Protein AF-A0A662UGY7-F1 (afdb_monomer_lite)

Secondary structure (DSSP, 8-state):
------HHHHHHHHHHHHHHHHHHHHSPTT-HHHHHHHHHHHHHHHHHHHHHTT----SS--HHHHHHHHHHTTSS-HHHHHHHHHHHHHHTTSS---HHHHHHHHHHHHHHHHHH-HHHHHHHHTT--

Foldseek 3Di:
DQPLLDLVVLLVLVLLLVVLVVVLVVDDFPDLSNLVSLLSSLQSLLQSLCSLVPVGGDPDDDSLRSLVVCCVVVLDDPVLSVLSVQLNCCSVVNDPDGSVSSVVSSVVSVVSSCVSPVVSVVSVVVSPD

Structure (mmCIF, N/CA/C/O backbone):
data_AF-A0A662UGY7-F1
#
_entry.id   AF-A0A662UGY7-F1
#
loop_
_atom_site.group_PDB
_atom_site.id
_atom_site.type_symbol
_atom_site.label_atom_id
_atom_site.label_alt_id
_atom_site.label_comp_id
_atom_site.label_asym_id
_atom_site.label_entity_id
_atom_site.label_seq_id
_atom_site.pdbx_PDB_ins_code
_atom_site.Cartn_x
_atom_site.Cartn_y
_atom_site.Cartn_z
_atom_site.occupancy
_atom_site.B_iso_or_equiv
_atom_site.auth_seq_id
_atom_site.auth_comp_id
_atom_site.auth_asym_id
_atom_site.auth_atom_id
_atom_site.pdbx_PDB_model_num
ATOM 1 N N . MET A 1 1 ? 0.305 -14.038 24.114 1.00 33.94 1 MET A N 1
ATOM 2 C CA . MET A 1 1 ? 0.525 -12.597 24.382 1.00 33.94 1 MET A CA 1
ATOM 3 C C . MET A 1 1 ? 0.205 -11.799 23.120 1.00 33.94 1 MET A C 1
ATOM 5 O O . MET A 1 1 ? 0.980 -11.863 22.175 1.00 33.94 1 MET A O 1
ATOM 9 N N . ARG A 1 2 ? -0.934 -11.091 23.061 1.00 34.56 2 ARG A N 1
ATOM 10 C CA . ARG A 1 2 ? -1.208 -10.130 21.975 1.00 34.56 2 ARG A CA 1
ATOM 11 C C . ARG A 1 2 ? -0.273 -8.936 22.184 1.00 34.56 2 ARG A C 1
ATOM 13 O O . ARG A 1 2 ? -0.458 -8.199 23.149 1.00 34.56 2 ARG A O 1
ATOM 20 N N . ARG A 1 3 ? 0.769 -8.783 21.357 1.00 41.62 3 ARG A N 1
ATOM 21 C CA . ARG A 1 3 ? 1.560 -7.542 21.344 1.00 41.62 3 ARG A CA 1
ATOM 22 C C . ARG A 1 3 ? 0.574 -6.411 21.062 1.00 41.62 3 ARG A C 1
ATOM 24 O O . ARG A 1 3 ? -0.137 -6.482 20.065 1.00 41.62 3 ARG A O 1
ATOM 31 N N . ARG A 1 4 ? 0.491 -5.423 21.959 1.00 45.78 4 ARG A N 1
ATOM 32 C CA . ARG A 1 4 ? -0.197 -4.155 21.696 1.00 45.78 4 ARG A CA 1
ATOM 33 C C . ARG A 1 4 ? 0.553 -3.501 20.545 1.00 45.78 4 ARG A C 1
ATOM 35 O O . ARG A 1 4 ? 1.534 -2.806 20.777 1.00 45.78 4 ARG A O 1
ATOM 42 N N . THR A 1 5 ? 0.166 -3.807 19.316 1.00 56.59 5 THR A N 1
ATOM 43 C CA . THR A 1 5 ? 0.558 -3.000 18.171 1.00 56.59 5 THR A CA 1
ATOM 44 C C . THR A 1 5 ? 0.042 -1.605 18.434 1.00 56.59 5 THR A C 1
ATOM 46 O O . THR A 1 5 ? -1.165 -1.391 18.541 1.00 56.59 5 THR A O 1
ATOM 49 N N . SER A 1 6 ? 0.978 -0.702 18.679 1.00 68.44 6 SER A N 1
ATOM 50 C CA . SER A 1 6 ? 0.675 0.670 19.035 1.00 68.44 6 SER A CA 1
ATOM 51 C C . SER A 1 6 ? 0.437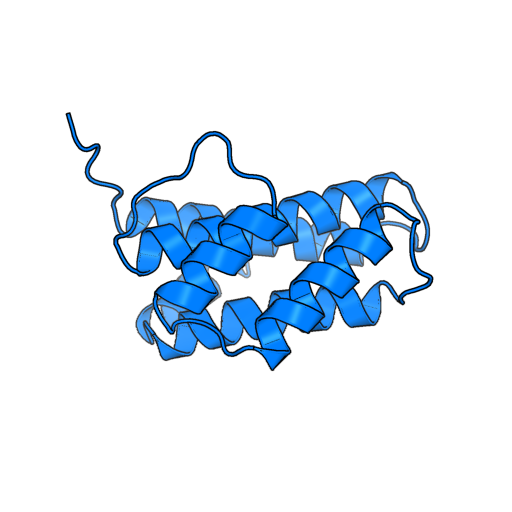 1.449 17.750 1.00 68.44 6 SER A C 1
ATOM 53 O O . SER A 1 6 ? 1.065 1.175 16.731 1.00 68.44 6 SER A O 1
ATOM 55 N N . TYR A 1 7 ? -0.423 2.459 17.799 1.00 74.94 7 TYR A N 1
ATOM 56 C CA . TYR A 1 7 ? -0.576 3.452 16.735 1.00 74.94 7 TYR A CA 1
ATOM 57 C C . TYR A 1 7 ? 0.785 4.000 16.238 1.00 74.94 7 TYR A C 1
ATOM 59 O O . TYR A 1 7 ? 0.994 4.211 15.045 1.00 74.94 7 TYR A O 1
ATOM 67 N N . SER A 1 8 ? 1.777 4.094 17.132 1.00 80.00 8 SER A N 1
ATOM 68 C CA . SER A 1 8 ? 3.163 4.446 16.788 1.00 80.00 8 SER A CA 1
ATOM 69 C C . SER A 1 8 ? 3.839 3.492 15.792 1.00 80.00 8 SER A C 1
ATOM 71 O O . SER A 1 8 ? 4.695 3.920 15.021 1.00 80.00 8 SER A O 1
ATOM 73 N N . ASP A 1 9 ? 3.483 2.204 15.790 1.00 82.25 9 ASP A N 1
ATOM 74 C CA . ASP A 1 9 ? 3.989 1.237 14.812 1.00 82.25 9 ASP A CA 1
ATOM 75 C C . ASP A 1 9 ? 3.409 1.493 13.419 1.00 82.25 9 ASP A C 1
ATOM 77 O O . ASP A 1 9 ? 4.160 1.428 12.446 1.00 82.25 9 ASP A O 1
ATOM 81 N N . ALA A 1 10 ? 2.119 1.845 13.321 1.00 85.62 10 ALA A N 1
ATOM 82 C CA . ALA A 1 10 ? 1.512 2.249 12.050 1.00 85.62 10 ALA A CA 1
ATOM 83 C C . ALA A 1 10 ? 2.220 3.486 11.487 1.00 85.62 10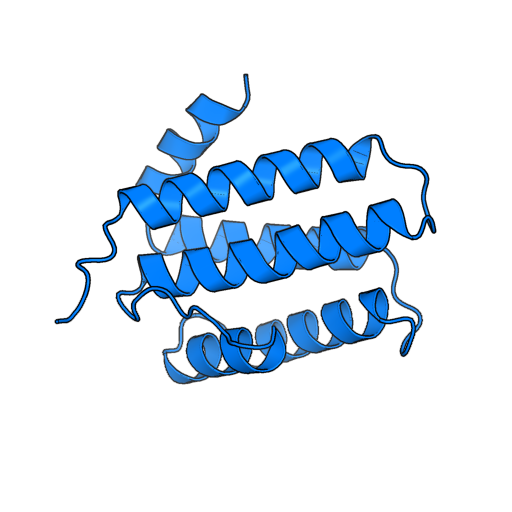 ALA A C 1
ATOM 85 O O . ALA A 1 10 ? 2.647 3.474 10.335 1.00 85.62 10 ALA A O 1
ATOM 86 N N . LEU A 1 11 ? 2.438 4.516 12.313 1.00 85.44 11 LEU A N 1
ATOM 87 C CA . LEU A 1 11 ? 3.163 5.725 11.903 1.00 85.44 11 LEU A CA 1
ATOM 88 C C . LEU A 1 11 ? 4.578 5.428 11.408 1.00 85.44 11 LEU A C 1
ATOM 90 O O . LEU A 1 11 ? 5.009 5.964 10.387 1.00 85.44 11 LEU A O 1
ATOM 94 N N . ARG A 1 12 ? 5.307 4.557 12.112 1.00 87.12 12 ARG A N 1
ATOM 95 C CA . ARG A 1 12 ? 6.654 4.149 11.705 1.00 87.12 12 ARG A CA 1
ATOM 96 C C . ARG A 1 12 ? 6.643 3.456 10.344 1.00 87.12 12 ARG A C 1
ATOM 98 O O . ARG A 1 12 ? 7.507 3.761 9.523 1.00 87.12 12 ARG A O 1
ATOM 105 N N . LEU A 1 13 ? 5.680 2.566 10.104 1.00 89.44 13 LEU A N 1
ATOM 106 C CA . LEU A 1 13 ? 5.519 1.899 8.813 1.00 89.44 13 LEU A CA 1
ATOM 107 C C . LEU A 1 13 ? 5.172 2.904 7.712 1.00 89.44 13 LEU A C 1
ATOM 109 O O . LEU A 1 13 ?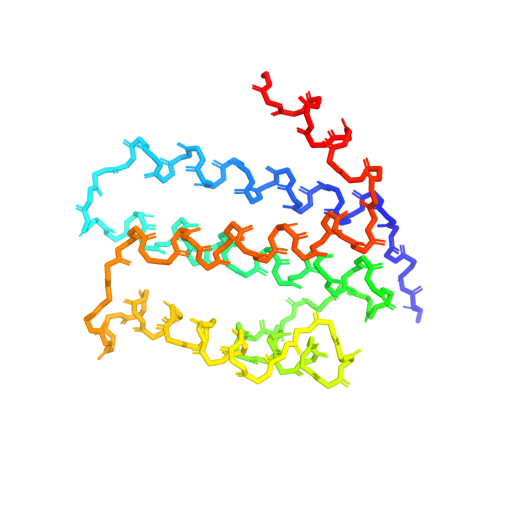 5.814 2.893 6.669 1.00 89.44 13 LEU A O 1
ATOM 113 N N . PHE A 1 14 ? 4.243 3.836 7.940 1.00 90.62 14 PHE A N 1
ATOM 114 C CA . PHE A 1 14 ? 3.947 4.869 6.942 1.00 90.62 14 PHE A CA 1
ATOM 115 C C . PHE A 1 14 ? 5.159 5.759 6.646 1.00 90.62 14 PHE A C 1
ATOM 117 O O . PHE A 1 14 ? 5.414 6.075 5.487 1.00 90.62 14 PHE A O 1
ATOM 124 N N . ASN A 1 15 ? 5.966 6.106 7.650 1.00 89.06 15 ASN A N 1
ATOM 125 C CA . ASN A 1 15 ? 7.224 6.816 7.423 1.00 89.06 15 ASN A CA 1
ATOM 126 C C . ASN A 1 15 ? 8.197 5.989 6.555 1.00 89.06 15 ASN A C 1
ATOM 128 O O . ASN A 1 15 ? 8.819 6.519 5.636 1.00 89.06 15 ASN A O 1
ATOM 132 N N . GLN A 1 16 ? 8.300 4.675 6.782 1.00 91.31 16 GLN A N 1
ATOM 133 C CA . GLN A 1 16 ? 9.082 3.785 5.913 1.00 91.31 16 GLN A CA 1
ATOM 134 C C . GLN A 1 16 ? 8.540 3.758 4.480 1.00 91.31 16 GLN A C 1
ATOM 136 O O . GLN A 1 16 ? 9.322 3.889 3.540 1.00 91.31 16 GLN A O 1
ATOM 141 N N . VAL A 1 17 ? 7.219 3.691 4.298 1.00 92.94 17 VAL A N 1
ATOM 142 C CA . VAL A 1 17 ? 6.575 3.775 2.976 1.00 92.94 17 VAL A CA 1
ATOM 143 C C . VAL A 1 17 ? 6.955 5.079 2.272 1.00 92.94 17 VAL A C 1
ATOM 145 O O . VAL A 1 17 ? 7.352 5.047 1.108 1.00 92.94 17 VAL A O 1
ATOM 148 N N . MET A 1 18 ? 6.908 6.219 2.967 1.00 91.19 18 MET A N 1
ATOM 149 C CA . MET A 1 18 ? 7.305 7.512 2.395 1.00 91.19 18 MET A CA 1
ATOM 150 C C . MET A 1 18 ? 8.783 7.534 1.992 1.00 91.19 18 MET A C 1
ATOM 152 O O . MET A 1 18 ? 9.113 8.013 0.906 1.00 91.19 18 MET A O 1
ATOM 156 N N . LYS A 1 19 ? 9.671 6.954 2.808 1.00 91.38 19 LYS A N 1
ATOM 157 C CA . LYS A 1 19 ? 11.090 6.793 2.455 1.00 91.38 19 LYS A CA 1
ATOM 158 C C . LYS A 1 19 ? 11.264 5.942 1.202 1.00 91.38 19 LYS A C 1
ATOM 160 O O . LYS A 1 19 ? 11.991 6.354 0.305 1.00 91.38 19 LYS A O 1
ATOM 165 N N . HIS A 1 20 ? 10.561 4.815 1.096 1.00 92.62 20 HIS A N 1
ATOM 166 C CA . HIS A 1 20 ? 10.605 3.979 -0.103 1.00 92.62 20 HIS A CA 1
ATOM 167 C C . HIS A 1 20 ? 10.103 4.717 -1.345 1.00 92.62 20 HIS A C 1
ATOM 169 O O . HIS A 1 20 ? 10.713 4.597 -2.403 1.00 92.62 20 HIS A O 1
ATOM 175 N N . LEU A 1 21 ? 9.040 5.516 -1.234 1.00 91.69 21 LEU A N 1
ATOM 176 C CA . LEU A 1 21 ? 8.549 6.329 -2.350 1.00 91.69 21 LEU A CA 1
ATOM 177 C C . LEU A 1 21 ? 9.561 7.406 -2.775 1.00 91.69 21 LEU A C 1
ATOM 179 O O . LEU A 1 21 ? 9.756 7.607 -3.974 1.00 91.69 21 LEU A O 1
ATOM 183 N N . ASN A 1 22 ? 10.241 8.050 -1.823 1.00 90.25 22 ASN A N 1
ATOM 184 C CA . ASN A 1 22 ? 11.306 9.015 -2.115 1.00 90.25 22 ASN A CA 1
ATOM 185 C C . ASN A 1 22 ? 12.526 8.343 -2.765 1.00 90.25 22 ASN A C 1
ATOM 187 O O . ASN A 1 22 ? 13.093 8.873 -3.723 1.00 90.25 22 ASN A O 1
ATOM 191 N N . THR A 1 23 ? 12.924 7.158 -2.298 1.00 90.44 23 THR A N 1
ATOM 192 C CA . THR A 1 23 ? 13.972 6.367 -2.958 1.00 90.44 23 THR A CA 1
ATOM 193 C C . THR A 1 23 ? 13.545 6.013 -4.380 1.00 90.44 23 THR A C 1
ATOM 195 O O . THR A 1 23 ? 14.265 6.330 -5.320 1.00 90.44 23 THR A O 1
ATOM 198 N N . ALA A 1 24 ? 12.330 5.486 -4.557 1.00 89.38 24 ALA A N 1
ATOM 199 C CA . ALA A 1 24 ? 11.788 5.102 -5.857 1.00 89.38 24 ALA A CA 1
ATOM 200 C C . ALA A 1 24 ? 11.751 6.262 -6.868 1.00 89.38 24 ALA A C 1
ATOM 202 O O . ALA A 1 24 ? 11.974 6.030 -8.052 1.00 89.38 24 ALA A O 1
ATOM 203 N N . SER A 1 25 ? 11.524 7.509 -6.428 1.00 88.56 25 SER A N 1
ATOM 204 C CA . SER A 1 25 ? 11.575 8.676 -7.325 1.00 88.56 25 SER A CA 1
ATOM 205 C C . SER A 1 25 ? 12.973 9.013 -7.851 1.00 88.56 25 SER A C 1
ATOM 207 O O . SER A 1 25 ? 13.085 9.663 -8.887 1.00 88.56 25 SER A O 1
ATOM 209 N N . ASN A 1 26 ? 14.023 8.566 -7.159 1.00 88.88 26 ASN A N 1
ATOM 210 C CA . ASN A 1 26 ? 15.420 8.805 -7.524 1.00 88.88 26 ASN A CA 1
ATOM 211 C C . ASN A 1 26 ? 16.090 7.575 -8.163 1.00 88.88 26 ASN A C 1
ATOM 213 O O . ASN A 1 26 ? 17.195 7.680 -8.692 1.00 88.88 26 ASN A O 1
ATOM 217 N N . THR A 1 27 ? 15.443 6.408 -8.126 1.00 88.19 27 THR A N 1
ATOM 218 C CA . THR A 1 27 ? 15.960 5.170 -8.716 1.00 88.19 27 THR A CA 1
ATOM 219 C C . THR A 1 27 ? 15.637 5.103 -10.219 1.00 88.19 27 THR A C 1
ATOM 221 O O . THR A 1 27 ? 14.518 5.428 -10.625 1.00 88.19 27 THR A O 1
ATOM 224 N N . PRO A 1 28 ? 16.563 4.632 -11.078 1.00 87.44 28 PRO A N 1
ATOM 225 C CA . PRO A 1 28 ? 16.292 4.446 -12.501 1.00 87.44 28 PRO A CA 1
ATOM 226 C C . PRO A 1 28 ? 15.062 3.562 -12.767 1.00 87.44 28 PRO A C 1
ATOM 228 O O . PRO A 1 28 ? 14.898 2.500 -12.152 1.00 87.44 28 PRO A O 1
ATOM 231 N N . LYS A 1 29 ? 14.220 3.979 -13.726 1.00 86.06 29 LYS A N 1
ATOM 232 C CA . LYS A 1 29 ? 13.052 3.200 -14.177 1.00 86.06 29 LYS A CA 1
ATOM 233 C C . LYS A 1 29 ? 13.478 1.814 -14.675 1.00 86.06 29 LYS A C 1
ATOM 235 O O . LYS A 1 29 ? 14.571 1.658 -15.216 1.00 86.06 29 LYS A O 1
ATOM 240 N N . ARG A 1 30 ? 12.599 0.814 -14.522 1.00 82.12 30 ARG A N 1
ATOM 241 C CA . ARG A 1 30 ? 12.830 -0.595 -14.904 1.00 82.12 30 ARG A CA 1
ATOM 242 C C . ARG A 1 30 ? 14.043 -1.273 -14.254 1.00 82.12 30 ARG A C 1
ATOM 244 O O . ARG A 1 30 ? 14.506 -2.296 -14.755 1.00 82.12 30 ARG A O 1
ATOM 251 N N . SER A 1 31 ? 14.562 -0.736 -13.153 1.00 88.56 31 SER A N 1
ATOM 252 C CA . SER A 1 31 ? 15.622 -1.400 -12.394 1.00 88.56 31 SER A CA 1
ATOM 253 C C . SER A 1 31 ? 15.043 -2.436 -11.412 1.00 88.56 31 SER A C 1
ATOM 255 O O . SER A 1 31 ? 13.962 -2.223 -10.851 1.00 88.56 31 SER A O 1
ATOM 257 N N . PRO A 1 32 ? 15.760 -3.545 -11.143 1.00 89.00 32 PRO A N 1
ATOM 258 C CA . PRO A 1 32 ? 15.378 -4.491 -10.090 1.00 89.00 32 PRO A CA 1
ATOM 259 C C . PRO A 1 32 ? 15.293 -3.832 -8.707 1.00 89.00 32 PRO A C 1
ATOM 261 O O . PRO A 1 32 ? 14.452 -4.192 -7.887 1.00 89.00 32 PRO A O 1
ATOM 264 N N . GLU A 1 33 ? 16.142 -2.835 -8.457 1.00 91.12 33 GLU A N 1
ATOM 265 C CA . GLU A 1 33 ? 16.145 -2.049 -7.224 1.00 91.12 33 GLU A CA 1
ATOM 266 C C . GLU A 1 33 ? 14.847 -1.253 -7.042 1.00 91.12 33 GLU A C 1
ATOM 268 O O . GLU A 1 33 ? 14.255 -1.284 -5.961 1.00 91.12 33 GLU A O 1
ATOM 273 N N . LEU A 1 34 ? 14.352 -0.604 -8.104 1.00 91.25 34 LEU A N 1
ATOM 274 C CA . LEU A 1 34 ? 13.069 0.097 -8.077 1.00 91.25 34 LEU A CA 1
ATOM 275 C C . LEU A 1 34 ? 11.922 -0.874 -7.779 1.00 91.25 34 LEU A C 1
ATOM 277 O O . LEU A 1 34 ? 11.082 -0.588 -6.928 1.00 91.25 34 LEU A O 1
ATOM 281 N N . ALA A 1 35 ? 11.912 -2.040 -8.430 1.00 91.50 35 ALA A N 1
ATOM 282 C CA . ALA A 1 35 ? 10.894 -3.060 -8.193 1.00 91.50 35 ALA A CA 1
ATOM 283 C C . ALA A 1 35 ? 10.903 -3.546 -6.732 1.00 91.50 35 ALA A C 1
ATOM 285 O O . ALA A 1 35 ? 9.856 -3.596 -6.090 1.00 91.50 35 ALA A O 1
ATOM 286 N N . ASN A 1 36 ? 12.080 -3.829 -6.168 1.00 93.19 36 ASN A N 1
ATOM 287 C CA . ASN A 1 36 ? 12.215 -4.234 -4.766 1.00 93.19 36 ASN A CA 1
ATOM 288 C C . ASN A 1 36 ? 11.790 -3.123 -3.793 1.00 93.19 36 ASN A C 1
ATOM 290 O O . ASN A 1 36 ? 11.128 -3.391 -2.787 1.00 93.19 36 ASN A O 1
ATOM 294 N N . THR A 1 37 ? 12.127 -1.872 -4.108 1.00 93.81 37 THR A N 1
ATOM 295 C CA . THR A 1 37 ? 11.743 -0.700 -3.311 1.00 93.81 37 THR A CA 1
ATOM 296 C C . THR A 1 37 ? 10.226 -0.521 -3.291 1.00 93.81 37 THR A C 1
ATOM 298 O O . THR A 1 37 ? 9.634 -0.372 -2.224 1.00 93.81 37 THR A O 1
ATOM 301 N N . LEU A 1 38 ? 9.572 -0.608 -4.452 1.00 95.31 38 LEU A N 1
ATOM 302 C CA . LEU A 1 38 ? 8.115 -0.516 -4.566 1.00 95.31 38 LEU A CA 1
ATOM 303 C C . LEU A 1 38 ? 7.398 -1.718 -3.940 1.00 95.31 38 LEU A C 1
ATOM 305 O O . LEU A 1 38 ? 6.330 -1.549 -3.359 1.00 95.31 38 LEU A O 1
ATOM 309 N N . LEU A 1 39 ? 7.983 -2.916 -4.005 1.00 94.88 39 LEU A N 1
ATOM 310 C CA . LEU A 1 39 ? 7.443 -4.105 -3.341 1.00 94.88 39 LEU A CA 1
ATOM 311 C C . LEU A 1 39 ? 7.483 -3.955 -1.819 1.00 94.88 39 LEU A C 1
ATOM 313 O O . LEU A 1 39 ? 6.511 -4.297 -1.147 1.00 94.88 39 LEU A O 1
ATOM 317 N N . SER A 1 40 ? 8.570 -3.387 -1.293 1.00 94.25 40 SER A N 1
ATOM 318 C CA . SER A 1 40 ? 8.706 -3.077 0.134 1.00 94.25 40 SER A CA 1
ATOM 319 C C . SER A 1 40 ? 7.689 -2.015 0.558 1.00 94.25 40 SER A C 1
ATOM 321 O O . SER A 1 40 ? 6.944 -2.229 1.509 1.00 94.25 40 SER A O 1
ATOM 323 N N . ALA A 1 41 ? 7.553 -0.936 -0.222 1.00 95.19 41 ALA A N 1
ATOM 324 C CA . ALA A 1 41 ? 6.541 0.097 0.002 1.00 95.19 41 ALA A CA 1
ATOM 325 C C . ALA A 1 41 ? 5.111 -0.468 0.009 1.00 95.19 41 ALA A C 1
ATOM 327 O O . ALA A 1 41 ? 4.310 -0.119 0.876 1.00 95.19 41 ALA A O 1
ATOM 328 N N . LEU A 1 42 ? 4.787 -1.352 -0.941 1.00 95.94 42 LEU A N 1
ATOM 329 C CA . LEU A 1 42 ? 3.470 -1.975 -1.045 1.00 95.94 42 LEU A CA 1
ATOM 330 C C . LEU A 1 42 ? 3.190 -2.914 0.137 1.00 95.94 42 LEU A C 1
ATOM 332 O O . LEU A 1 42 ? 2.091 -2.904 0.683 1.00 95.94 42 LEU A O 1
ATOM 336 N N . ALA A 1 43 ? 4.172 -3.705 0.566 1.00 94.25 43 ALA A N 1
ATOM 337 C CA . ALA A 1 43 ? 4.019 -4.557 1.741 1.00 94.25 43 ALA A CA 1
ATOM 338 C C . ALA A 1 43 ? 3.825 -3.726 3.019 1.00 94.25 43 ALA A C 1
ATOM 340 O O . ALA A 1 43 ? 2.920 -4.003 3.809 1.00 94.25 43 ALA A O 1
ATOM 341 N N . ASP A 1 44 ? 4.638 -2.688 3.210 1.00 93.56 44 ASP A N 1
ATOM 342 C CA . ASP A 1 44 ? 4.620 -1.891 4.433 1.00 93.56 44 ASP A CA 1
ATOM 343 C C . ASP A 1 44 ? 3.376 -1.010 4.542 1.00 93.56 44 ASP A C 1
ATOM 345 O O . ASP A 1 44 ? 2.845 -0.877 5.642 1.00 93.56 44 ASP A O 1
ATOM 349 N N . VAL A 1 45 ? 2.825 -0.494 3.434 1.00 95.00 45 VAL A N 1
ATOM 350 C CA . VAL A 1 45 ? 1.565 0.271 3.483 1.00 95.00 45 VAL A CA 1
ATOM 351 C C . VAL A 1 45 ? 0.378 -0.617 3.864 1.00 95.00 45 VAL A C 1
ATOM 353 O O . VAL A 1 45 ? -0.472 -0.207 4.653 1.00 95.00 45 VAL A O 1
ATOM 356 N N . LEU A 1 46 ? 0.336 -1.864 3.381 1.00 94.75 46 LEU A N 1
ATOM 357 C CA . LEU A 1 46 ? -0.717 -2.814 3.748 1.00 94.75 46 LEU A CA 1
ATOM 358 C C . LEU A 1 46 ? -0.589 -3.242 5.216 1.00 94.75 46 LEU A C 1
ATOM 360 O O . LEU A 1 46 ? -1.586 -3.304 5.935 1.00 94.75 46 LEU A O 1
ATOM 364 N N . ARG A 1 47 ? 0.640 -3.482 5.694 1.00 92.06 47 ARG A N 1
ATOM 365 C CA . ARG A 1 47 ? 0.900 -3.726 7.122 1.00 92.06 47 ARG A CA 1
ATOM 366 C C . ARG A 1 47 ? 0.484 -2.534 7.973 1.00 92.06 47 ARG A C 1
ATOM 368 O O . ARG A 1 47 ? -0.141 -2.732 9.009 1.00 92.06 47 ARG A O 1
ATOM 375 N N . ALA A 1 48 ? 0.805 -1.316 7.541 1.00 91.00 48 ALA A N 1
ATOM 376 C CA . ALA A 1 48 ? 0.466 -0.098 8.263 1.00 91.00 48 ALA A CA 1
ATOM 377 C C . ALA A 1 48 ? -1.052 0.047 8.419 1.00 91.00 48 ALA A C 1
ATOM 379 O O . ALA A 1 48 ? -1.524 0.298 9.524 1.00 91.00 48 ALA A O 1
ATOM 380 N N . LEU A 1 49 ? -1.814 -0.204 7.349 1.00 91.88 49 LEU A N 1
ATOM 381 C CA . LEU A 1 49 ? -3.279 -0.213 7.375 1.00 91.88 49 LEU A CA 1
ATOM 382 C C . LEU A 1 49 ? -3.851 -1.278 8.325 1.00 91.88 49 LEU A C 1
ATOM 384 O O . LEU A 1 49 ? -4.782 -0.998 9.080 1.00 91.88 49 LEU A O 1
ATOM 388 N N . LEU A 1 50 ? -3.295 -2.492 8.335 1.00 90.38 50 LEU A N 1
ATOM 389 C CA . LEU A 1 50 ? -3.737 -3.551 9.255 1.00 90.38 50 LEU A CA 1
ATOM 390 C C . LEU A 1 50 ? -3.445 -3.205 10.718 1.00 90.38 50 LEU A C 1
ATOM 392 O O . LEU A 1 50 ? -4.283 -3.429 11.592 1.00 90.38 50 LEU A O 1
ATOM 396 N N . VAL A 1 51 ? -2.279 -2.615 10.985 1.00 89.12 51 VAL A N 1
ATOM 397 C CA . VAL A 1 51 ? -1.923 -2.134 12.324 1.00 89.12 51 VAL A CA 1
ATOM 398 C C . VAL A 1 51 ? -2.858 -1.004 12.752 1.00 89.12 51 VAL A C 1
ATOM 400 O O . VAL A 1 51 ? -3.369 -1.042 13.871 1.00 89.12 51 VAL A O 1
ATOM 403 N N . LEU A 1 52 ? -3.119 -0.041 11.863 1.00 87.31 52 LEU A N 1
ATOM 404 C CA . LEU A 1 52 ? -3.999 1.102 12.117 1.00 87.31 52 LEU A CA 1
ATOM 405 C C . LEU A 1 52 ? -5.429 0.655 12.451 1.00 87.31 52 LEU A C 1
ATOM 407 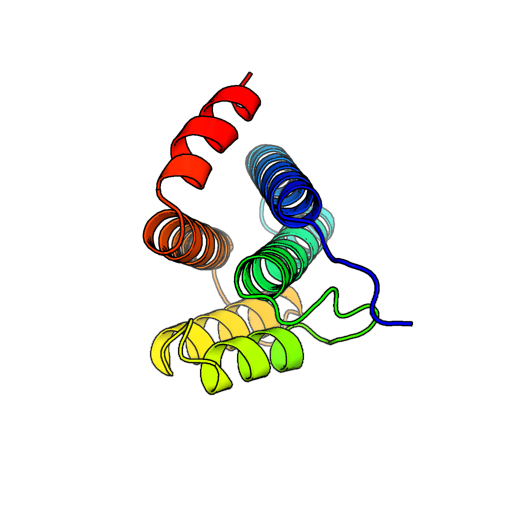O O . LEU A 1 52 ? -6.065 1.208 13.340 1.00 87.31 52 LEU A O 1
ATOM 411 N N . THR A 1 53 ? -5.909 -0.394 11.788 1.00 84.38 53 THR A N 1
ATOM 412 C CA . THR A 1 53 ? -7.262 -0.947 11.973 1.00 84.38 53 THR A CA 1
ATOM 413 C C . THR A 1 53 ? -7.354 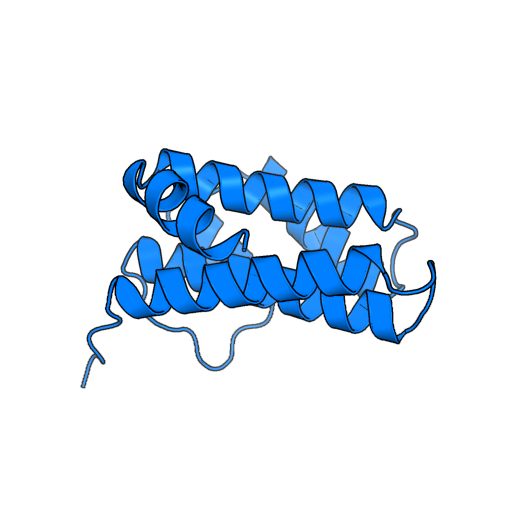-1.970 13.111 1.00 84.38 53 THR A C 1
ATOM 415 O O . THR A 1 53 ? -8.405 -2.568 13.323 1.00 84.38 53 THR A O 1
ATOM 418 N N . GLY A 1 54 ? -6.272 -2.179 13.871 1.00 78.44 54 GLY A N 1
ATOM 419 C CA . GLY A 1 54 ? -6.271 -3.012 15.076 1.00 78.44 54 GLY A CA 1
ATOM 420 C C . GLY A 1 54 ? -6.102 -4.519 14.844 1.00 78.44 54 GLY A C 1
ATOM 421 O O . GLY A 1 54 ? -6.216 -5.289 15.798 1.00 78.44 54 GLY A O 1
ATOM 422 N N . HIS A 1 55 ? -5.772 -4.957 13.624 1.00 74.62 55 HIS A N 1
ATOM 423 C CA . HIS A 1 55 ? -5.582 -6.377 13.282 1.00 74.62 55 HIS A CA 1
ATOM 424 C C . HIS A 1 55 ? -4.248 -6.966 13.783 1.00 74.62 55 HIS A C 1
ATOM 426 O O . HIS A 1 55 ? -4.018 -8.172 13.683 1.00 74.62 55 HIS A O 1
ATOM 432 N N . GLY A 1 56 ? -3.372 -6.147 14.372 1.00 70.06 56 GLY A N 1
ATOM 433 C CA . GLY A 1 56 ? -2.043 -6.571 14.815 1.00 70.06 56 GLY A CA 1
ATOM 434 C C . GLY A 1 56 ? -0.989 -6.480 13.709 1.00 70.06 56 GLY A C 1
ATOM 435 O O . GLY A 1 56 ? -1.267 -6.025 12.605 1.00 70.06 56 GLY A O 1
ATOM 436 N N . TYR A 1 57 ? 0.247 -6.887 14.017 1.00 68.69 57 TYR A N 1
ATOM 437 C CA . TYR A 1 57 ? 1.363 -6.864 13.065 1.00 68.69 57 TYR A CA 1
ATOM 438 C C . TYR A 1 57 ? 1.496 -8.252 12.429 1.00 68.69 57 TYR A C 1
ATOM 440 O O . TYR A 1 57 ? 1.975 -9.172 13.102 1.00 68.69 57 TYR A O 1
ATOM 448 N N . PRO A 1 58 ? 1.090 -8.447 11.165 1.00 68.12 58 PRO A N 1
ATOM 449 C CA . PRO A 1 58 ? 1.297 -9.715 10.481 1.00 68.12 58 PRO A CA 1
ATOM 450 C C . PRO A 1 58 ? 2.785 -9.888 10.150 1.00 68.12 58 PRO A C 1
ATOM 452 O O . PRO A 1 58 ? 3.336 -9.215 9.279 1.00 68.12 58 PRO A O 1
ATOM 455 N N . SER A 1 59 ? 3.461 -10.789 10.866 1.00 61.22 59 SER A N 1
ATOM 456 C CA . SER A 1 59 ? 4.910 -11.004 10.741 1.00 61.22 59 SER A CA 1
ATOM 457 C C . SER A 1 59 ? 5.309 -11.682 9.423 1.00 61.22 59 SER A C 1
ATOM 459 O O . SER A 1 59 ? 6.387 -11.405 8.907 1.00 61.22 59 SER A O 1
ATOM 461 N N . TYR A 1 60 ? 4.451 -12.550 8.875 1.00 59.09 60 TYR A N 1
ATOM 462 C CA . TYR A 1 60 ? 4.711 -13.339 7.663 1.00 59.09 60 TYR A CA 1
ATOM 463 C C . TYR A 1 60 ? 3.431 -13.512 6.846 1.00 59.09 60 TYR A C 1
ATOM 465 O O . TYR A 1 60 ? 2.789 -14.561 6.863 1.00 59.09 60 TYR A O 1
ATOM 473 N N . SER A 1 61 ? 3.039 -12.465 6.132 1.00 69.44 61 SER A N 1
ATOM 474 C CA . SER A 1 61 ? 1.916 -12.528 5.199 1.00 69.44 61 SER A CA 1
ATOM 475 C C . SER A 1 61 ? 2.360 -11.973 3.854 1.00 69.44 61 SER A C 1
ATOM 477 O O . SER A 1 61 ? 2.937 -10.887 3.797 1.00 69.44 61 SER A O 1
ATOM 479 N N . ASP A 1 62 ? 2.120 -12.746 2.793 1.00 85.38 62 ASP A N 1
ATOM 480 C CA . ASP A 1 62 ? 2.295 -12.281 1.416 1.00 85.38 62 ASP A CA 1
ATOM 481 C C . ASP A 1 62 ? 1.363 -11.082 1.153 1.00 85.38 62 ASP A C 1
ATOM 483 O O . ASP A 1 62 ? 0.317 -10.948 1.795 1.00 85.38 62 ASP A O 1
ATOM 487 N N . ILE A 1 63 ? 1.724 -10.217 0.206 1.00 91.88 63 ILE A N 1
ATOM 488 C CA . ILE A 1 63 ? 0.991 -9.003 -0.178 1.00 91.88 63 ILE A CA 1
ATOM 489 C C . ILE A 1 63 ? -0.475 -9.320 -0.479 1.00 91.88 63 ILE A C 1
ATOM 491 O O . ILE A 1 63 ? -1.366 -8.602 -0.028 1.00 91.88 63 ILE A O 1
ATOM 495 N N . THR A 1 64 ? -0.744 -10.431 -1.167 1.00 92.12 64 THR A N 1
ATOM 496 C CA . THR A 1 64 ? -2.112 -10.878 -1.456 1.00 92.12 64 THR A CA 1
ATOM 497 C C . THR A 1 64 ? -2.897 -11.201 -0.186 1.00 92.12 64 THR A C 1
ATOM 499 O O . THR A 1 64 ? -4.072 -10.858 -0.096 1.00 92.12 64 THR A O 1
ATOM 502 N N . ASN A 1 65 ? -2.257 -11.814 0.812 1.00 91.81 65 ASN A N 1
ATOM 503 C CA . ASN A 1 65 ? -2.902 -12.135 2.084 1.00 91.81 65 ASN A CA 1
ATOM 504 C C . ASN A 1 65 ? -3.164 -10.862 2.908 1.00 91.81 65 ASN A C 1
ATOM 506 O O . ASN A 1 65 ? -4.261 -10.669 3.420 1.00 91.81 65 ASN A O 1
ATOM 510 N N . LEU A 1 66 ? -2.196 -9.939 2.960 1.00 93.19 66 LEU A N 1
ATOM 511 C CA . LEU A 1 66 ? -2.388 -8.628 3.595 1.00 93.19 66 LEU A CA 1
ATOM 512 C C . LEU A 1 66 ? -3.567 -7.866 2.966 1.00 93.19 66 LEU A C 1
ATOM 514 O O . LEU A 1 66 ? -4.402 -7.312 3.677 1.00 93.19 66 LEU A O 1
ATOM 518 N N . ALA A 1 67 ? -3.656 -7.872 1.635 1.00 93.62 67 ALA A N 1
ATOM 519 C CA . ALA A 1 67 ? -4.750 -7.242 0.906 1.00 93.62 67 ALA A CA 1
ATOM 520 C C . ALA A 1 67 ? -6.097 -7.942 1.153 1.00 93.62 67 ALA A C 1
ATOM 522 O O . ALA A 1 67 ? -7.115 -7.266 1.277 1.00 93.62 67 ALA A O 1
ATOM 523 N N . ALA A 1 68 ? -6.113 -9.275 1.255 1.00 93.50 68 ALA A N 1
ATOM 524 C CA . ALA A 1 68 ? -7.326 -10.038 1.540 1.00 93.50 68 ALA A CA 1
ATOM 525 C C . ALA A 1 68 ? -7.888 -9.703 2.930 1.00 93.50 68 ALA A C 1
ATOM 527 O O . ALA A 1 68 ? -9.076 -9.427 3.049 1.00 93.50 68 ALA A O 1
ATOM 528 N N . LEU A 1 69 ? -7.033 -9.609 3.953 1.00 92.69 69 LEU A N 1
ATOM 529 C CA . LEU A 1 69 ? -7.447 -9.199 5.301 1.00 92.69 69 LEU A CA 1
ATOM 530 C C . LEU A 1 69 ? -8.035 -7.777 5.326 1.00 92.69 69 LEU A C 1
ATOM 532 O O . LEU A 1 69 ? -9.016 -7.509 6.019 1.00 92.69 69 LEU A O 1
ATOM 536 N N . LEU A 1 70 ? -7.465 -6.852 4.548 1.00 93.00 70 LEU A N 1
ATOM 537 C CA . LEU A 1 70 ? -8.005 -5.493 4.410 1.00 93.00 70 LEU A CA 1
ATOM 538 C C . LEU A 1 70 ? -9.346 -5.462 3.664 1.00 93.00 70 LEU A C 1
ATOM 540 O O . LEU A 1 70 ? -10.197 -4.626 3.965 1.00 93.00 70 LEU A O 1
ATOM 544 N N . LEU A 1 71 ? -9.543 -6.364 2.701 1.00 95.31 71 LEU A N 1
ATOM 545 C CA . LEU A 1 71 ? -10.815 -6.519 2.001 1.00 95.31 71 LEU A CA 1
ATOM 546 C C . LEU A 1 71 ? -11.888 -7.092 2.936 1.00 95.31 71 LEU A C 1
ATOM 548 O O . LEU A 1 71 ? -12.999 -6.571 2.985 1.00 95.31 71 LEU A O 1
ATOM 552 N N . GLU A 1 72 ? -11.557 -8.137 3.696 1.00 91.88 72 GLU A N 1
ATOM 553 C CA . GLU A 1 72 ? -12.465 -8.773 4.660 1.00 91.88 72 GLU A CA 1
ATOM 554 C C . GLU A 1 72 ? -12.877 -7.821 5.785 1.00 91.88 72 GLU A C 1
ATOM 556 O O . GLU A 1 72 ? -14.034 -7.818 6.202 1.00 91.88 72 GLU A O 1
ATOM 561 N N . SER A 1 73 ? -11.957 -6.968 6.240 1.00 89.25 73 SER A N 1
ATOM 562 C CA . SER A 1 73 ? -12.240 -5.931 7.240 1.00 89.25 73 SER A CA 1
ATOM 563 C C . SER A 1 73 ? -12.971 -4.704 6.682 1.00 89.25 73 SER A C 1
ATOM 565 O O . SER A 1 73 ? -13.310 -3.802 7.445 1.00 89.25 73 SER A O 1
ATOM 567 N N . GLY A 1 74 ? -13.232 -4.651 5.371 1.00 92.56 74 GLY A N 1
ATOM 568 C CA . GLY A 1 74 ? -13.942 -3.545 4.723 1.00 92.56 74 GLY A CA 1
ATOM 569 C C . GLY A 1 74 ? -13.131 -2.252 4.597 1.00 92.56 74 GLY A C 1
ATOM 570 O O . GLY A 1 74 ? -13.691 -1.213 4.260 1.00 92.56 74 GLY A O 1
ATOM 571 N N . VAL A 1 75 ? -11.820 -2.303 4.852 1.00 93.19 75 VAL A N 1
ATOM 572 C CA . VAL A 1 75 ? -10.908 -1.153 4.739 1.00 93.19 75 VAL A CA 1
ATOM 573 C C . VAL A 1 75 ? -10.671 -0.783 3.279 1.00 93.19 75 VAL A C 1
ATOM 575 O O . VAL A 1 75 ? -10.546 0.393 2.939 1.00 93.19 75 VAL A O 1
ATOM 578 N N . ILE A 1 76 ? -10.614 -1.790 2.407 1.00 96.06 76 ILE A N 1
ATOM 579 C CA . ILE A 1 76 ? -10.507 -1.609 0.961 1.00 96.06 76 ILE A CA 1
ATOM 580 C C . ILE A 1 76 ? -11.665 -2.311 0.252 1.00 96.06 76 ILE A C 1
ATOM 582 O O . ILE A 1 76 ? -12.186 -3.320 0.722 1.00 96.06 76 ILE A O 1
ATOM 586 N N . ASP A 1 7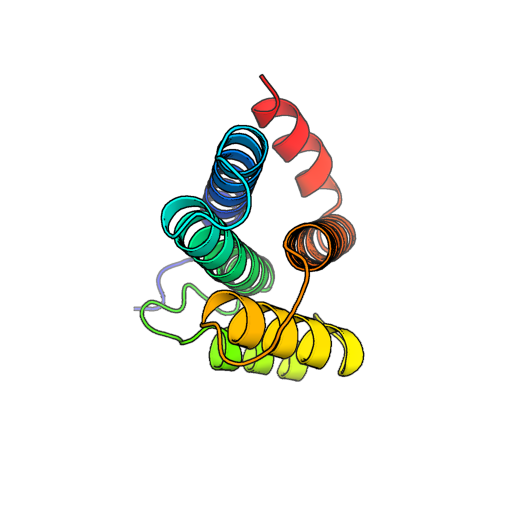7 ? -12.048 -1.800 -0.914 1.00 95.94 77 ASP A N 1
ATOM 587 C CA . ASP A 1 77 ? -13.052 -2.429 -1.768 1.00 95.94 77 ASP A CA 1
ATOM 588 C C . ASP A 1 77 ? -12.434 -3.475 -2.716 1.00 95.94 77 ASP A C 1
ATOM 590 O O . ASP A 1 77 ? -11.215 -3.570 -2.895 1.00 95.94 77 ASP A O 1
ATOM 594 N N . LYS A 1 78 ? -13.295 -4.260 -3.379 1.00 96.25 78 LYS A N 1
ATOM 595 C CA . LYS A 1 78 ? -12.868 -5.288 -4.348 1.00 96.25 78 LYS A CA 1
ATOM 596 C C . LYS A 1 78 ? -12.000 -4.709 -5.467 1.00 96.25 78 LYS A C 1
ATOM 598 O O . LYS A 1 78 ? -11.062 -5.361 -5.912 1.00 96.25 78 LYS A O 1
ATOM 603 N N . LYS A 1 79 ? -12.298 -3.481 -5.906 1.00 97.12 79 LYS A N 1
ATOM 604 C CA . LYS A 1 79 ? -11.529 -2.791 -6.943 1.00 97.12 79 LYS A CA 1
ATOM 605 C C . LYS A 1 79 ? -10.101 -2.517 -6.471 1.00 97.12 79 LYS A C 1
ATOM 607 O O . LYS A 1 79 ? -9.157 -2.869 -7.169 1.00 97.12 79 LYS A O 1
ATOM 612 N N . THR A 1 80 ? -9.941 -1.941 -5.283 1.00 96.62 80 THR A N 1
ATOM 613 C CA . THR A 1 80 ? -8.629 -1.648 -4.691 1.00 96.62 80 THR A CA 1
ATOM 614 C C . THR A 1 80 ? -7.847 -2.929 -4.424 1.00 96.62 80 THR A C 1
ATOM 616 O O . THR A 1 80 ? -6.655 -2.981 -4.708 1.00 96.62 80 THR A O 1
ATOM 619 N N . PHE A 1 81 ? -8.509 -3.998 -3.972 1.00 97.00 81 PHE A N 1
ATOM 620 C CA . PHE A 1 81 ? -7.879 -5.314 -3.855 1.00 97.00 81 PHE A CA 1
ATOM 621 C C . PHE A 1 81 ? -7.298 -5.795 -5.197 1.00 97.00 81 PHE A C 1
ATOM 623 O O . PHE A 1 81 ? -6.125 -6.164 -5.264 1.00 97.00 81 PHE A O 1
ATOM 630 N N . SER A 1 82 ? -8.074 -5.736 -6.285 1.00 96.75 82 SER A N 1
ATOM 631 C CA . SER A 1 82 ? -7.587 -6.108 -7.621 1.00 96.75 82 SER A CA 1
ATOM 632 C C . SER A 1 82 ? -6.422 -5.233 -8.091 1.00 96.75 82 SER A C 1
ATOM 634 O O . SER A 1 82 ? -5.474 -5.749 -8.679 1.00 96.75 82 SER A O 1
ATOM 636 N N . GLU A 1 83 ? -6.454 -3.927 -7.817 1.00 97.31 83 GLU A N 1
ATOM 637 C CA . GLU A 1 83 ? -5.357 -3.001 -8.135 1.00 97.31 83 GLU A CA 1
ATOM 638 C C . GLU A 1 83 ? -4.061 -3.370 -7.390 1.00 97.31 83 GLU A C 1
ATOM 640 O O . GLU A 1 83 ? -2.986 -3.363 -7.991 1.00 97.31 83 GLU A O 1
ATOM 645 N N . VAL A 1 84 ? -4.154 -3.767 -6.116 1.00 96.88 84 VAL A N 1
ATOM 646 C CA . VAL A 1 84 ? -3.010 -4.239 -5.315 1.00 96.88 84 VAL A CA 1
ATOM 647 C C . VAL A 1 84 ? -2.436 -5.542 -5.863 1.00 96.88 84 VAL A C 1
ATOM 649 O O . VAL A 1 84 ? -1.220 -5.657 -6.021 1.00 96.88 84 VAL A O 1
ATOM 652 N N . VAL A 1 85 ? -3.290 -6.515 -6.194 1.00 96.12 85 VAL A N 1
ATOM 653 C CA . VAL A 1 85 ? -2.848 -7.787 -6.790 1.00 96.12 85 VAL A CA 1
ATOM 654 C C . VAL A 1 85 ? -2.163 -7.541 -8.132 1.00 96.12 85 VAL A C 1
ATOM 656 O O . VAL A 1 85 ? -1.080 -8.069 -8.373 1.00 96.12 85 VAL A O 1
ATOM 659 N N . ASN A 1 86 ? -2.738 -6.688 -8.980 1.00 95.94 86 ASN A N 1
ATOM 660 C CA . ASN A 1 86 ? -2.130 -6.308 -10.250 1.00 95.94 86 ASN A CA 1
ATOM 661 C C . ASN A 1 86 ? -0.765 -5.648 -10.036 1.00 95.94 86 ASN A C 1
ATOM 663 O O . ASN A 1 86 ? 0.211 -6.071 -10.652 1.00 95.94 86 ASN A O 1
ATOM 667 N N . ALA A 1 87 ? -0.667 -4.671 -9.130 1.00 96.00 87 ALA A N 1
ATOM 668 C CA . ALA A 1 87 ? 0.598 -4.024 -8.794 1.00 96.00 87 ALA A CA 1
ATOM 669 C C . ALA A 1 87 ? 1.658 -5.041 -8.333 1.00 96.00 87 ALA A C 1
ATOM 671 O O . ALA A 1 87 ? 2.796 -4.991 -8.796 1.00 96.00 87 ALA A O 1
ATOM 672 N N . TYR A 1 88 ? 1.278 -6.008 -7.494 1.00 95.94 88 TYR A N 1
ATOM 673 C CA . TYR A 1 88 ? 2.165 -7.085 -7.052 1.00 95.94 88 TYR A CA 1
ATOM 674 C C . TYR A 1 88 ? 2.652 -7.966 -8.210 1.00 95.94 88 TYR A C 1
ATOM 676 O O . TYR A 1 88 ? 3.855 -8.192 -8.348 1.00 95.94 88 TYR A O 1
ATOM 684 N N . LEU A 1 89 ? 1.746 -8.416 -9.082 1.00 94.50 89 LEU A N 1
ATOM 685 C CA . LEU A 1 89 ? 2.099 -9.199 -10.271 1.00 94.50 89 LEU A CA 1
ATOM 686 C C . LEU A 1 89 ? 2.997 -8.407 -11.232 1.00 94.50 89 LEU A C 1
ATOM 688 O O . LEU A 1 89 ? 3.909 -8.978 -11.832 1.00 94.50 89 LEU A O 1
ATOM 692 N N . GLY A 1 90 ? 2.775 -7.094 -11.338 1.00 93.00 90 GLY A N 1
ATOM 693 C CA . GLY A 1 90 ? 3.627 -6.170 -12.080 1.00 93.00 90 GLY A CA 1
ATOM 694 C C . GLY A 1 90 ? 5.051 -6.121 -11.533 1.00 93.00 90 GLY A C 1
ATOM 695 O O . GLY A 1 90 ? 6.012 -6.286 -12.281 1.00 93.00 90 GLY A O 1
ATOM 696 N N . LEU A 1 91 ? 5.195 -5.991 -10.213 1.00 92.75 91 LEU A N 1
ATOM 697 C CA . LEU A 1 91 ? 6.493 -5.986 -9.529 1.00 92.75 91 LEU A CA 1
ATOM 698 C C . LEU A 1 91 ? 7.223 -7.333 -9.601 1.00 92.75 91 LEU A C 1
ATOM 700 O O . LEU A 1 91 ? 8.450 -7.367 -9.579 1.00 92.75 91 LEU A O 1
ATOM 704 N N . LYS A 1 92 ? 6.487 -8.444 -9.719 1.00 91.62 92 LYS A N 1
ATOM 705 C CA . LYS A 1 92 ? 7.048 -9.782 -9.970 1.00 91.62 92 LYS A CA 1
ATOM 706 C C . LYS A 1 92 ? 7.402 -10.034 -11.439 1.00 91.62 92 LYS A C 1
ATOM 708 O O . LYS A 1 92 ? 7.927 -11.098 -11.749 1.00 91.62 92 LYS A O 1
ATOM 713 N N . GLY A 1 93 ? 7.116 -9.089 -12.338 1.00 89.44 93 GLY A N 1
ATOM 714 C CA . GLY A 1 93 ? 7.366 -9.227 -13.774 1.00 89.44 93 GLY A CA 1
ATOM 715 C C . GLY A 1 93 ? 6.411 -10.187 -14.491 1.00 89.44 93 GLY A C 1
ATOM 716 O O . GLY A 1 93 ? 6.669 -10.553 -15.633 1.00 89.44 93 GLY A O 1
ATOM 717 N N . ILE A 1 94 ? 5.312 -10.595 -13.844 1.00 91.31 94 ILE A N 1
ATOM 718 C CA . ILE A 1 94 ? 4.316 -11.520 -14.410 1.00 91.31 94 ILE A CA 1
ATOM 719 C C . ILE A 1 94 ? 3.399 -10.781 -15.393 1.00 91.31 94 ILE A C 1
ATOM 721 O O . ILE A 1 94 ? 3.009 -11.330 -16.420 1.00 91.31 94 ILE A O 1
ATOM 725 N N . VAL A 1 95 ? 3.064 -9.523 -15.091 1.00 91.31 95 VAL A N 1
ATOM 726 C CA . VAL A 1 95 ? 2.203 -8.670 -15.923 1.00 91.31 95 VAL A CA 1
ATOM 727 C C . VAL A 1 95 ? 2.929 -7.368 -16.239 1.00 91.31 95 VAL A C 1
ATOM 729 O O . VAL A 1 95 ? 3.633 -6.812 -15.401 1.00 91.31 95 VAL A O 1
ATOM 732 N N . LYS A 1 96 ? 2.753 -6.840 -17.453 1.00 90.00 96 LYS A N 1
ATOM 733 C CA . LYS A 1 96 ? 3.336 -5.551 -17.835 1.00 90.00 96 LYS A CA 1
ATOM 734 C C . LYS A 1 96 ? 2.486 -4.405 -17.285 1.00 90.00 96 LYS A C 1
ATOM 736 O O . LYS A 1 96 ? 1.447 -4.076 -17.849 1.00 90.00 96 LYS A O 1
ATOM 741 N N . ILE A 1 97 ? 2.950 -3.791 -16.202 1.00 91.12 97 ILE A N 1
ATOM 742 C CA . ILE A 1 97 ? 2.317 -2.640 -15.547 1.00 91.12 97 ILE A CA 1
ATOM 743 C C . ILE A 1 97 ? 3.348 -1.519 -15.405 1.00 91.12 97 ILE A C 1
ATOM 745 O O . ILE A 1 97 ? 4.528 -1.794 -15.199 1.00 91.12 97 ILE A O 1
ATOM 749 N N . SER A 1 98 ? 2.921 -0.262 -15.551 1.00 92.38 98 SER A N 1
ATOM 750 C CA . SER A 1 98 ? 3.815 0.882 -15.360 1.00 92.38 98 SER A CA 1
ATOM 751 C C . SER A 1 98 ? 4.131 1.105 -13.882 1.00 92.38 98 SER A C 1
ATOM 753 O O . SER A 1 98 ? 3.277 0.964 -13.005 1.00 92.38 98 SER A O 1
ATOM 755 N N . GLU A 1 99 ? 5.357 1.523 -13.598 1.00 90.25 99 GLU A N 1
ATOM 756 C CA . GLU A 1 99 ? 5.785 1.864 -12.242 1.00 90.25 99 GLU A CA 1
ATOM 757 C C . GLU A 1 99 ? 4.968 3.036 -11.682 1.00 90.25 99 GLU A C 1
ATOM 759 O O . GLU A 1 99 ? 4.591 3.032 -10.512 1.00 90.25 99 GLU A O 1
ATOM 764 N N . ASP A 1 100 ? 4.593 3.985 -12.544 1.00 92.06 100 ASP A N 1
ATOM 765 C CA . ASP A 1 100 ? 3.738 5.119 -12.184 1.00 92.06 100 ASP A CA 1
ATOM 766 C C . ASP A 1 100 ? 2.340 4.654 -11.718 1.00 92.06 100 ASP A C 1
ATOM 768 O O . ASP A 1 100 ? 1.779 5.213 -10.772 1.00 92.06 100 ASP A O 1
ATOM 772 N N . TYR A 1 101 ? 1.794 3.581 -12.312 1.00 94.81 101 TYR A N 1
ATOM 773 C CA . TYR A 1 101 ? 0.545 2.975 -11.842 1.00 94.81 101 TYR A CA 1
ATOM 774 C C . TYR A 1 101 ? 0.720 2.363 -10.450 1.00 94.81 101 TYR A C 1
ATOM 776 O O . TYR A 1 101 ? -0.088 2.628 -9.562 1.00 94.81 101 TYR A O 1
ATOM 784 N N . ILE A 1 102 ? 1.797 1.608 -10.221 1.00 94.88 102 ILE A N 1
ATOM 785 C CA . ILE A 1 102 ? 2.085 0.986 -8.918 1.00 94.88 102 ILE A CA 1
ATOM 786 C C . ILE A 1 102 ? 2.217 2.057 -7.824 1.00 94.88 102 ILE A C 1
ATOM 788 O O . ILE A 1 102 ? 1.620 1.931 -6.754 1.00 94.88 102 ILE A O 1
ATOM 792 N N . VAL A 1 103 ? 2.922 3.155 -8.109 1.00 95.12 103 VAL A N 1
ATOM 793 C CA . VAL A 1 103 ? 3.024 4.307 -7.200 1.00 95.12 103 VAL A CA 1
ATOM 794 C C . VAL A 1 103 ? 1.648 4.912 -6.915 1.00 95.12 103 VAL A C 1
ATOM 796 O O . VAL A 1 103 ? 1.364 5.260 -5.768 1.00 95.12 103 VAL A O 1
ATOM 799 N N . SER A 1 104 ? 0.771 5.018 -7.918 1.00 96.31 104 SER A N 1
ATOM 800 C CA . SER A 1 104 ? -0.584 5.542 -7.712 1.00 96.31 104 SER A CA 1
ATOM 801 C C . SER A 1 104 ? -1.434 4.641 -6.806 1.00 96.31 104 SER A C 1
ATOM 803 O O . SER A 1 104 ? -2.147 5.158 -5.946 1.00 96.31 104 SER A O 1
ATOM 805 N N . VAL A 1 105 ? -1.287 3.313 -6.907 1.00 97.12 105 VAL A N 1
ATOM 806 C CA . VAL A 1 105 ? -1.927 2.347 -5.997 1.00 97.12 105 VAL A CA 1
ATOM 807 C C . VAL A 1 105 ? -1.428 2.537 -4.564 1.00 97.12 105 VAL A C 1
ATOM 809 O O . VAL A 1 105 ? -2.240 2.643 -3.647 1.00 97.12 105 VAL A O 1
ATOM 812 N N . ILE A 1 106 ? -0.113 2.667 -4.353 1.00 96.44 106 ILE A N 1
ATOM 813 C CA . ILE A 1 106 ? 0.450 2.909 -3.011 1.00 96.44 106 ILE A CA 1
ATOM 814 C C . ILE A 1 106 ? -0.081 4.229 -2.432 1.00 96.44 106 ILE A C 1
ATOM 816 O O . ILE A 1 106 ? -0.526 4.268 -1.287 1.00 96.44 106 ILE A O 1
ATOM 820 N N . ARG A 1 107 ? -0.104 5.307 -3.225 1.00 94.56 107 ARG A N 1
ATOM 821 C CA . ARG A 1 107 ? -0.648 6.607 -2.793 1.00 94.56 107 ARG A CA 1
ATOM 822 C C . ARG A 1 107 ? -2.133 6.534 -2.449 1.00 94.56 107 ARG A C 1
ATOM 824 O O . ARG A 1 107 ? -2.554 7.146 -1.473 1.00 94.56 107 ARG A O 1
ATOM 831 N N . LYS A 1 108 ? -2.915 5.766 -3.209 1.00 95.94 108 LYS A N 1
ATOM 832 C CA . LYS A 1 108 ? -4.328 5.515 -2.908 1.00 95.94 108 LYS A CA 1
ATOM 833 C C . LYS A 1 108 ? -4.498 4.811 -1.557 1.00 95.94 108 LYS A C 1
ATOM 835 O O . LYS A 1 108 ? -5.367 5.204 -0.789 1.00 95.94 108 LYS A O 1
ATOM 840 N N . LEU A 1 109 ? -3.658 3.825 -1.235 1.00 95.75 109 LEU A N 1
ATOM 841 C CA . LEU A 1 109 ? -3.684 3.151 0.071 1.00 95.75 109 LEU A CA 1
ATOM 842 C C . LEU A 1 109 ? -3.323 4.098 1.227 1.00 95.75 109 LEU A C 1
ATOM 844 O O . LEU A 1 109 ? -3.958 4.040 2.276 1.00 95.75 109 LEU A O 1
ATOM 848 N N . ILE A 1 110 ? -2.361 5.004 1.024 1.00 92.81 110 ILE A N 1
ATOM 849 C CA . ILE A 1 110 ? -2.048 6.063 1.999 1.00 92.81 110 ILE A CA 1
ATOM 850 C C . ILE A 1 110 ? -3.262 6.980 2.195 1.00 92.81 110 ILE A C 1
ATOM 852 O O . ILE A 1 110 ? -3.633 7.258 3.326 1.00 92.81 110 ILE A O 1
ATOM 856 N N . TYR A 1 111 ? -3.930 7.392 1.116 1.00 92.25 111 TYR A N 1
ATOM 857 C CA . TYR A 1 111 ? -5.131 8.228 1.206 1.00 92.25 111 TYR A CA 1
ATOM 858 C C . TYR A 1 111 ? -6.283 7.548 1.967 1.00 92.25 111 TYR A C 1
ATOM 860 O O . TYR A 1 111 ? -6.977 8.193 2.755 1.00 92.25 111 TYR A O 1
ATOM 868 N N . ILE A 1 112 ? -6.469 6.237 1.776 1.00 92.44 112 ILE A N 1
ATOM 869 C CA . ILE A 1 112 ? -7.421 5.446 2.571 1.00 92.44 112 ILE A CA 1
ATOM 870 C C . ILE A 1 112 ? -7.041 5.508 4.055 1.00 92.44 112 ILE A C 1
ATOM 872 O O . ILE A 1 112 ? -7.909 5.742 4.891 1.00 92.44 112 ILE A O 1
ATOM 876 N N . ALA A 1 113 ? -5.754 5.374 4.386 1.00 89.69 113 ALA A N 1
ATOM 877 C CA . ALA A 1 113 ? -5.283 5.491 5.764 1.00 89.69 113 ALA A CA 1
ATOM 878 C C . ALA A 1 113 ? -5.588 6.869 6.372 1.00 89.69 113 ALA A C 1
ATOM 880 O O . ALA A 1 113 ? -6.123 6.940 7.474 1.00 89.69 113 ALA A O 1
ATOM 881 N N . SER A 1 114 ? -5.326 7.951 5.636 1.00 86.31 114 SER A N 1
ATOM 882 C CA . SER A 1 114 ? -5.621 9.322 6.075 1.00 86.31 114 SER A CA 1
ATOM 883 C C . SER A 1 114 ? -7.119 9.595 6.231 1.00 86.31 114 SER A C 1
ATOM 885 O O . SER A 1 114 ? -7.522 10.433 7.032 1.00 86.31 114 SER A O 1
ATOM 887 N N . SER A 1 115 ? -7.962 8.874 5.489 1.00 87.75 115 SER A N 1
ATOM 888 C CA . SER A 1 115 ? -9.421 8.950 5.637 1.00 87.75 115 SER A CA 1
ATOM 889 C C . SER A 1 115 ? -9.918 8.214 6.888 1.00 87.75 115 SER A C 1
ATOM 891 O O . SER A 1 115 ? -10.947 8.589 7.446 1.00 87.75 115 SER A O 1
ATOM 893 N N . LEU A 1 116 ? -9.200 7.174 7.327 1.00 85.25 116 LEU A N 1
ATOM 894 C CA . LEU A 1 116 ? -9.485 6.441 8.565 1.00 85.25 116 LEU A CA 1
ATOM 895 C C . LEU A 1 116 ? -8.971 7.178 9.806 1.00 85.25 116 LEU A C 1
ATOM 897 O O . LEU A 1 116 ? -9.623 7.136 10.847 1.00 85.25 116 LEU A O 1
ATOM 901 N N . ASP A 1 117 ? -7.827 7.854 9.694 1.00 81.12 117 ASP A N 1
ATOM 902 C CA . ASP A 1 117 ? -7.259 8.687 10.751 1.00 81.12 117 ASP A CA 1
ATOM 903 C C . ASP A 1 117 ? -6.758 10.031 10.184 1.00 81.12 117 ASP A C 1
ATOM 905 O O . ASP A 1 117 ? -5.651 10.107 9.640 1.00 81.12 117 ASP A O 1
ATOM 909 N N . PRO A 1 118 ? -7.534 11.120 10.336 1.00 73.75 118 PRO A N 1
ATOM 910 C CA . PRO A 1 118 ? -7.149 12.450 9.859 1.00 73.75 118 PRO A CA 1
ATOM 911 C C . PRO A 1 118 ? -5.867 13.005 10.502 1.00 73.75 118 PRO A C 1
ATOM 913 O O . PRO A 1 118 ? -5.215 13.879 9.923 1.00 73.75 118 PRO A O 1
ATOM 916 N N . TYR A 1 119 ? -5.479 12.522 11.688 1.00 72.88 119 TYR A N 1
ATOM 917 C CA . TYR A 1 119 ? -4.235 12.933 12.344 1.00 72.88 119 TYR A CA 1
ATOM 918 C C . TYR A 1 119 ? -3.006 12.282 11.706 1.00 72.88 119 TYR A C 1
ATOM 920 O O . TYR A 1 119 ? -1.896 12.798 11.866 1.00 72.88 119 TYR A O 1
ATOM 928 N N . LEU A 1 120 ? -3.194 11.211 10.929 1.00 76.38 120 LEU A N 1
ATOM 929 C CA . LEU A 1 120 ? -2.134 10.574 10.159 1.00 76.38 120 LEU A CA 1
ATOM 930 C C . LEU A 1 120 ? -1.516 11.561 9.166 1.00 76.38 120 LEU A C 1
ATOM 932 O O . LEU A 1 120 ? -0.299 11.690 9.125 1.00 76.38 120 LEU A O 1
ATOM 936 N N . ASP A 1 121 ? -2.322 12.323 8.423 1.00 69.81 121 ASP A N 1
ATOM 937 C CA . ASP A 1 121 ? -1.815 13.307 7.455 1.00 69.81 121 ASP A CA 1
ATOM 938 C C . ASP A 1 121 ? -1.006 14.421 8.129 1.00 69.81 121 ASP A C 1
ATOM 940 O O . ASP A 1 121 ? 0.068 14.802 7.649 1.00 69.81 121 ASP A O 1
ATOM 944 N N . GLN A 1 122 ? -1.487 14.910 9.276 1.00 68.06 122 GLN A N 1
ATOM 945 C CA . GLN A 1 122 ? -0.779 15.915 10.068 1.00 68.06 122 GLN A CA 1
ATOM 946 C C . GLN A 1 122 ? 0.570 15.376 10.549 1.00 68.06 122 GLN A C 1
ATOM 948 O O . GLN A 1 122 ? 1.586 16.060 10.438 1.00 68.06 122 GLN A O 1
ATOM 953 N N . GLN A 1 123 ? 0.616 14.127 11.010 1.00 71.25 123 GLN A N 1
ATOM 954 C CA . GLN A 1 123 ? 1.848 13.504 11.488 1.00 71.25 123 GLN A CA 1
ATOM 955 C C . GLN A 1 123 ? 2.792 13.105 10.350 1.00 71.25 123 GLN A C 1
ATOM 957 O O . GLN A 1 123 ? 4.002 13.249 10.495 1.00 71.25 123 GLN A O 1
ATOM 962 N N . LEU A 1 124 ? 2.276 12.689 9.193 1.00 68.50 124 LEU A N 1
ATOM 963 C CA . LEU A 1 124 ? 3.076 12.399 8.001 1.00 68.50 124 LEU A CA 1
ATOM 964 C C . LEU A 1 124 ? 3.714 13.654 7.410 1.00 68.50 124 LEU A C 1
ATOM 966 O O . LEU A 1 124 ? 4.818 13.574 6.871 1.00 68.50 124 LEU A O 1
ATOM 970 N N . SER A 1 125 ? 3.070 14.816 7.543 1.00 65.00 125 SER A N 1
ATOM 971 C CA . SER A 1 125 ? 3.654 16.094 7.122 1.00 65.00 125 SER A CA 1
ATOM 972 C C . SER A 1 125 ? 4.953 16.433 7.867 1.00 65.00 125 SER A C 1
ATOM 974 O O . SER A 1 125 ? 5.856 17.010 7.267 1.00 65.00 125 SER A O 1
ATOM 976 N N . LEU A 1 126 ? 5.099 15.986 9.122 1.00 58.75 126 LEU A N 1
ATOM 977 C CA . LEU A 1 126 ? 6.310 16.184 9.929 1.00 58.75 126 LEU A CA 1
ATOM 978 C C . LEU A 1 126 ? 7.503 15.353 9.436 1.00 58.75 126 LEU A C 1
ATOM 980 O O . LEU A 1 126 ? 8.642 15.686 9.741 1.00 58.75 126 LEU A O 1
ATOM 984 N N . PHE A 1 127 ? 7.257 14.296 8.658 1.00 55.47 127 PHE A N 1
ATOM 985 C CA . PHE A 1 127 ? 8.294 13.434 8.083 1.00 55.47 127 PHE A CA 1
ATOM 986 C C . PHE A 1 127 ? 8.660 13.805 6.638 1.00 55.47 127 PHE A C 1
ATOM 988 O O . PHE A 1 127 ? 9.424 13.088 5.996 1.00 55.47 127 PHE A O 1
ATOM 995 N N . ARG A 1 128 ? 8.108 14.903 6.099 1.00 52.38 128 ARG A N 1
ATOM 996 C CA . ARG A 1 128 ? 8.435 15.400 4.750 1.00 52.38 128 ARG A CA 1
ATOM 997 C C . ARG A 1 128 ? 9.759 16.179 4.679 1.00 52.38 128 ARG A C 1
ATOM 999 O O . ARG A 1 128 ? 10.093 16.638 3.588 1.00 52.38 128 ARG A O 1
ATOM 1006 N N . TYR A 1 129 ? 10.479 16.317 5.794 1.00 39.28 129 TYR A N 1
ATOM 1007 C CA . TYR A 1 129 ? 11.734 17.067 5.912 1.00 39.28 129 TYR A CA 1
ATOM 1008 C C . TYR A 1 129 ? 12.924 16.150 6.188 1.00 39.28 129 TYR A C 1
ATOM 1010 O O . TYR A 1 129 ? 12.800 15.274 7.076 1.00 39.28 129 TYR A O 1
#

pLDDT: mean 85.57, std 13.84, range [33.94, 97.31]

Sequence (129 aa):
MRRRTSYSDALRLFNQVMKHLNTASNTPKRSPELANTLLSALADVLRALLVLTGHGYPSYSDITNLAALLLESGVIDKKTFSEVVNAYLGLKGIVKISEDYIVSVIRKLIYIASSLDPYLDQQLSLFRY

Radius of gyration: 14.02 Å; chains: 1; bounding box: 30×30×42 Å